Protein AF-A0A7L4RMI3-F1 (afdb_monomer_lite)

pLDDT: mean 92.4, std 9.24, range [45.91, 98.44]

Radius of gyration: 18.8 Å; chains: 1; bounding box: 53×31×50 Å

Structure (mmCIF, N/CA/C/O backbone):
data_AF-A0A7L4RMI3-F1
#
_entry.id   AF-A0A7L4RMI3-F1
#
loop_
_atom_site.group_PDB
_atom_site.id
_atom_site.type_symbol
_atom_site.label_atom_id
_atom_site.label_alt_id
_atom_site.label_comp_id
_atom_site.label_asym_id
_atom_site.label_entity_id
_atom_site.label_seq_id
_atom_site.pdbx_PDB_ins_code
_atom_site.Cartn_x
_atom_site.Cartn_y
_atom_site.Cartn_z
_atom_site.occupancy
_atom_site.B_iso_or_equiv
_atom_site.auth_seq_id
_atom_site.auth_comp_id
_atom_site.auth_asym_id
_atom_site.auth_atom_id
_atom_site.pdbx_PDB_model_num
ATOM 1 N N . LEU A 1 1 ? -1.276 -18.489 1.371 1.00 69.19 1 LEU A N 1
ATOM 2 C CA . LEU A 1 1 ? -1.783 -17.230 0.772 1.00 69.19 1 LEU A CA 1
ATOM 3 C C . LEU A 1 1 ? -2.985 -17.560 -0.108 1.00 69.19 1 LEU A C 1
ATOM 5 O O . LEU A 1 1 ? -2.956 -18.608 -0.743 1.00 69.19 1 LEU A O 1
ATOM 9 N N . LEU A 1 2 ? -4.015 -16.709 -0.154 1.00 85.06 2 LEU A N 1
ATOM 10 C CA . LEU A 1 2 ? -5.169 -16.915 -1.041 1.00 85.06 2 LEU A CA 1
ATOM 11 C C . LEU A 1 2 ? -4.766 -16.800 -2.519 1.00 85.06 2 LEU A C 1
ATOM 13 O O . LEU A 1 2 ? -3.983 -15.917 -2.881 1.00 85.06 2 LEU A O 1
ATOM 17 N N . LYS A 1 3 ? -5.333 -17.664 -3.368 1.00 92.25 3 LYS A N 1
ATOM 18 C CA . LYS A 1 3 ? -5.164 -17.588 -4.827 1.00 92.25 3 LYS A CA 1
ATOM 19 C C . LYS A 1 3 ? -5.769 -16.284 -5.384 1.00 92.25 3 LYS A C 1
ATOM 21 O O . LYS A 1 3 ? -6.690 -15.748 -4.758 1.00 92.25 3 LYS A O 1
ATOM 26 N N . PRO A 1 4 ? -5.269 -15.749 -6.515 1.00 92.06 4 PRO A N 1
ATOM 27 C CA . PRO A 1 4 ? -5.805 -14.531 -7.129 1.00 92.06 4 PRO A CA 1
ATOM 28 C C . PRO A 1 4 ? -7.325 -14.553 -7.319 1.00 92.06 4 PRO A C 1
ATOM 30 O O . PRO A 1 4 ? -7.992 -13.615 -6.897 1.00 92.06 4 PRO A O 1
ATOM 33 N N . GLU A 1 5 ? -7.881 -15.652 -7.825 1.00 94.81 5 GLU A N 1
ATOM 34 C CA . GLU A 1 5 ? -9.310 -15.787 -8.128 1.00 94.81 5 GLU A CA 1
ATOM 35 C C . GLU A 1 5 ? -10.159 -15.655 -6.858 1.00 94.81 5 GLU A C 1
ATOM 37 O O . GLU A 1 5 ? -11.161 -14.940 -6.834 1.00 94.81 5 GLU A O 1
ATOM 42 N N . LYS A 1 6 ? -9.708 -16.275 -5.758 1.00 95.62 6 LYS A N 1
ATOM 43 C CA . LYS A 1 6 ? -10.402 -16.179 -4.468 1.00 95.62 6 LYS A CA 1
ATOM 44 C C . LYS A 1 6 ? -10.294 -14.780 -3.856 1.00 95.62 6 LYS A C 1
ATOM 46 O O . LYS A 1 6 ? -11.237 -14.325 -3.216 1.00 95.62 6 LYS A O 1
ATOM 51 N N . ARG A 1 7 ? -9.166 -14.081 -4.048 1.00 96.44 7 ARG A N 1
ATOM 52 C CA . ARG A 1 7 ? -9.020 -12.676 -3.619 1.00 96.44 7 ARG A CA 1
ATOM 53 C C . ARG A 1 7 ? -9.972 -11.764 -4.388 1.00 96.44 7 ARG A C 1
ATOM 55 O O . ARG A 1 7 ? -10.591 -10.908 -3.771 1.00 96.44 7 ARG A O 1
ATOM 62 N N . GLU A 1 8 ? -10.110 -11.957 -5.698 1.00 96.81 8 GLU A N 1
ATOM 63 C CA . GLU A 1 8 ? -11.042 -11.183 -6.526 1.00 96.81 8 GLU A CA 1
ATOM 64 C C . GLU A 1 8 ? -12.505 -11.428 -6.136 1.00 96.81 8 GLU A C 1
ATOM 66 O O . GLU A 1 8 ? -13.287 -10.480 -6.098 1.00 96.81 8 GLU A O 1
ATOM 71 N N . GLU A 1 9 ? -12.868 -12.672 -5.809 1.00 97.19 9 GLU A N 1
ATOM 72 C CA . GLU A 1 9 ? -14.191 -13.021 -5.281 1.00 97.19 9 GLU A CA 1
ATOM 73 C C . GLU A 1 9 ? -14.498 -12.276 -3.980 1.00 97.19 9 GLU A C 1
ATOM 75 O O . GLU A 1 9 ? -15.459 -11.511 -3.931 1.00 97.19 9 GLU A O 1
ATOM 80 N N . LEU A 1 10 ? -13.630 -12.407 -2.974 1.00 97.44 10 LEU A N 1
ATOM 81 C CA . LEU A 1 10 ? -13.802 -11.726 -1.688 1.00 97.44 10 LEU A CA 1
ATOM 82 C C . LEU A 1 10 ? -13.791 -10.202 -1.843 1.00 97.44 10 LEU A C 1
ATOM 84 O O . LEU A 1 10 ? -14.571 -9.507 -1.203 1.00 97.44 10 LEU A O 1
ATOM 88 N N . ALA A 1 11 ? -12.951 -9.657 -2.726 1.00 97.81 11 ALA A N 1
ATOM 89 C CA . ALA A 1 11 ? -12.907 -8.221 -2.975 1.00 97.81 11 ALA A CA 1
ATOM 90 C C . ALA A 1 11 ? -14.222 -7.667 -3.546 1.00 97.81 11 ALA A C 1
ATOM 92 O O . ALA A 1 11 ? -14.509 -6.491 -3.331 1.00 97.81 11 ALA A O 1
ATOM 93 N N . ARG A 1 12 ? -15.028 -8.466 -4.264 1.00 97.69 12 ARG A N 1
ATOM 94 C CA . ARG A 1 12 ? -16.365 -8.028 -4.706 1.00 97.69 12 ARG A CA 1
ATOM 95 C C . ARG A 1 12 ? -17.301 -7.817 -3.521 1.00 97.69 12 ARG A C 1
ATOM 97 O O . ARG A 1 12 ? -17.978 -6.799 -3.479 1.00 97.69 12 ARG A O 1
ATOM 104 N N . GLU A 1 13 ? -17.292 -8.728 -2.556 1.00 97.50 13 GLU A N 1
ATOM 105 C CA . GLU A 1 13 ? -18.120 -8.622 -1.351 1.00 97.50 13 GLU A CA 1
ATOM 106 C C . GLU A 1 13 ? -17.625 -7.508 -0.421 1.00 97.50 13 GLU A C 1
ATOM 108 O O . GLU A 1 13 ? -18.408 -6.674 0.030 1.00 97.50 13 GLU A O 1
ATOM 113 N N . LEU A 1 14 ? -16.310 -7.437 -0.194 1.00 97.81 14 LEU A N 1
ATOM 114 C CA . LEU A 1 14 ? -15.686 -6.458 0.700 1.00 97.81 14 LEU A CA 1
ATOM 115 C C . LEU A 1 14 ? -15.885 -5.005 0.245 1.00 97.81 14 LEU A C 1
ATOM 117 O O . LEU A 1 14 ? -15.931 -4.105 1.079 1.00 97.81 14 LEU A O 1
ATOM 121 N N . ARG A 1 15 ? -16.046 -4.760 -1.062 1.00 97.56 15 ARG A N 1
ATOM 122 C CA . ARG A 1 15 ? -16.324 -3.417 -1.601 1.00 97.56 15 ARG A CA 1
ATOM 123 C C . ARG A 1 15 ? -17.681 -2.851 -1.175 1.00 97.56 15 ARG A C 1
ATOM 125 O O . ARG A 1 15 ? -17.864 -1.642 -1.283 1.00 97.56 15 ARG A O 1
ATOM 132 N N . ASN A 1 16 ? -18.593 -3.683 -0.671 1.00 97.19 16 ASN A N 1
ATOM 133 C CA . ASN A 1 16 ? -19.873 -3.224 -0.125 1.00 97.19 16 ASN A CA 1
ATOM 134 C C . ASN A 1 16 ? -19.731 -2.563 1.258 1.00 97.19 16 ASN A C 1
ATOM 136 O O . ASN A 1 16 ? -20.661 -1.905 1.715 1.00 97.19 16 ASN A O 1
ATOM 140 N N . TYR A 1 17 ? -18.581 -2.714 1.920 1.00 96.69 17 TYR A N 1
ATOM 141 C CA . TYR A 1 17 ? -18.290 -2.075 3.203 1.00 96.69 17 TYR A CA 1
ATOM 142 C C . TYR A 1 17 ? -17.531 -0.753 3.002 1.00 96.69 17 TYR A C 1
ATOM 144 O O . TYR A 1 17 ? -16.822 -0.599 1.999 1.00 96.69 17 TYR A O 1
ATOM 152 N N . PRO A 1 18 ? -17.620 0.206 3.944 1.00 96.75 18 PRO A N 1
ATOM 153 C CA . PRO A 1 18 ? -16.824 1.428 3.896 1.00 96.75 18 PRO A CA 1
ATOM 154 C C . PRO A 1 18 ? -15.326 1.119 3.819 1.00 96.75 18 PRO A C 1
ATOM 156 O O . PRO A 1 18 ? -14.760 0.472 4.696 1.00 96.75 18 PRO A O 1
ATOM 159 N N . HIS A 1 19 ? -14.678 1.586 2.754 1.00 97.62 19 HIS A N 1
ATOM 160 C CA . HIS A 1 19 ? -13.255 1.362 2.523 1.00 97.62 19 HIS A CA 1
ATOM 161 C C . HIS A 1 19 ? -12.609 2.550 1.799 1.00 97.62 19 HIS A C 1
ATOM 163 O O . HIS A 1 19 ? -13.284 3.413 1.218 1.00 97.62 19 HIS A O 1
ATOM 169 N N . ALA A 1 20 ? -11.280 2.584 1.836 1.00 98.06 20 ALA A N 1
ATOM 170 C CA . ALA A 1 20 ? -10.446 3.490 1.062 1.00 98.06 20 ALA A CA 1
ATOM 171 C C . ALA A 1 20 ? -9.187 2.749 0.605 1.00 98.06 20 ALA A C 1
ATOM 173 O O . ALA A 1 20 ? -8.648 1.911 1.328 1.00 98.06 20 ALA A O 1
ATOM 174 N N . LEU A 1 21 ? -8.727 3.057 -0.605 1.00 98.06 21 LEU A N 1
ATOM 175 C CA . LEU A 1 21 ? -7.498 2.520 -1.174 1.00 98.06 21 LEU A CA 1
ATOM 176 C C . LEU A 1 21 ? -6.645 3.688 -1.649 1.00 98.06 21 LEU A C 1
ATOM 178 O O . LEU A 1 21 ? -7.118 4.534 -2.403 1.00 98.06 21 LEU A O 1
ATOM 182 N N . VAL A 1 22 ? -5.389 3.712 -1.214 1.00 98.06 22 VAL A N 1
ATOM 183 C CA . VAL A 1 22 ? -4.404 4.713 -1.624 1.00 98.06 22 VAL A CA 1
ATOM 184 C C . VAL A 1 22 ? -3.282 3.979 -2.345 1.00 98.06 22 VAL A C 1
ATOM 186 O O . VAL A 1 22 ? -2.571 3.171 -1.747 1.00 98.06 22 VAL A O 1
ATOM 189 N N . ALA A 1 23 ? -3.149 4.224 -3.647 1.00 96.75 23 ALA A N 1
ATOM 190 C CA . ALA A 1 23 ? -2.051 3.702 -4.448 1.00 96.75 23 ALA A CA 1
ATOM 191 C C . ALA A 1 23 ? -0.898 4.710 -4.445 1.00 96.75 23 ALA A C 1
ATOM 193 O O . ALA A 1 23 ? -1.105 5.872 -4.775 1.00 96.75 23 ALA A O 1
ATOM 194 N N . VAL A 1 24 ? 0.308 4.254 -4.102 1.00 97.12 24 VAL A N 1
ATOM 195 C CA . VAL A 1 24 ? 1.531 5.058 -4.222 1.00 97.12 24 VAL A CA 1
ATOM 196 C C . VAL A 1 24 ? 2.312 4.569 -5.436 1.00 97.12 24 VAL A C 1
ATOM 198 O O . VAL A 1 24 ? 2.714 3.401 -5.504 1.00 97.12 24 VAL A O 1
ATOM 201 N N . THR A 1 25 ? 2.511 5.450 -6.410 1.00 96.12 25 THR A N 1
ATOM 202 C CA . THR A 1 25 ? 3.156 5.109 -7.681 1.00 96.12 25 THR A CA 1
ATOM 203 C C . THR A 1 25 ? 4.661 4.875 -7.521 1.00 96.12 25 THR A C 1
ATOM 205 O O . THR A 1 25 ? 5.306 5.312 -6.563 1.00 96.12 25 THR A O 1
ATOM 208 N N . ALA A 1 26 ? 5.270 4.178 -8.487 1.00 95.62 26 ALA A N 1
ATOM 209 C CA . ALA A 1 26 ? 6.718 3.968 -8.494 1.00 95.62 26 ALA A CA 1
ATOM 210 C C . ALA A 1 26 ? 7.502 5.286 -8.627 1.00 95.62 26 ALA A C 1
ATOM 212 O O . ALA A 1 26 ? 8.593 5.417 -8.056 1.00 95.62 26 ALA A O 1
ATOM 213 N N . LYS A 1 27 ? 6.922 6.255 -9.342 1.00 94.50 27 LYS A N 1
ATOM 214 C CA . LYS A 1 27 ? 7.417 7.622 -9.471 1.00 94.50 27 LYS A CA 1
ATOM 215 C C . LYS A 1 27 ? 7.411 8.357 -8.135 1.00 94.50 27 LYS A C 1
ATOM 217 O O 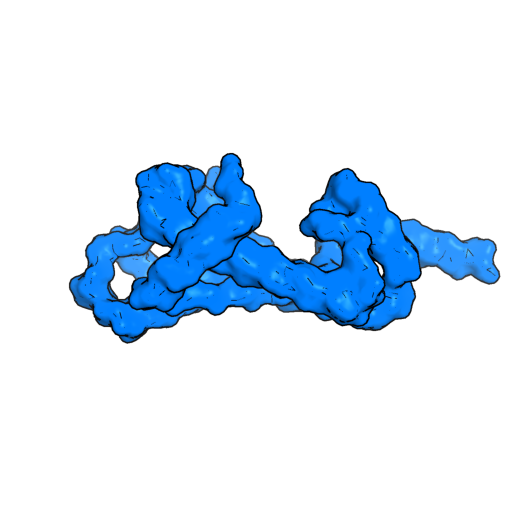. LYS A 1 27 ? 8.483 8.761 -7.692 1.00 94.50 27 LYS A O 1
ATOM 222 N N . GLU A 1 28 ? 6.274 8.412 -7.441 1.00 95.88 28 GLU A N 1
ATOM 223 C CA . GLU A 1 28 ? 6.177 9.043 -6.115 1.00 95.88 28 GLU A CA 1
ATOM 224 C C . GLU A 1 28 ? 7.165 8.427 -5.120 1.00 95.88 28 GLU A C 1
ATOM 226 O O . GLU A 1 28 ? 7.897 9.143 -4.442 1.00 95.88 28 GLU A O 1
ATOM 231 N N . ILE A 1 29 ? 7.272 7.092 -5.085 1.00 96.31 29 ILE A N 1
ATOM 232 C CA . ILE A 1 29 ? 8.255 6.395 -4.240 1.00 96.31 29 ILE A CA 1
ATOM 233 C C . ILE A 1 29 ? 9.689 6.834 -4.586 1.00 96.31 29 ILE A C 1
ATOM 235 O O . ILE A 1 29 ? 10.524 7.049 -3.704 1.00 96.31 29 ILE A O 1
ATOM 239 N N . THR A 1 30 ? 10.004 6.951 -5.876 1.00 94.62 30 THR A N 1
ATOM 240 C CA . THR A 1 30 ? 11.329 7.374 -6.348 1.00 94.62 30 THR A CA 1
ATOM 241 C C . THR A 1 30 ? 11.628 8.825 -5.961 1.00 94.62 30 THR A C 1
ATOM 243 O O . THR A 1 30 ? 12.760 9.131 -5.566 1.00 94.62 30 THR A O 1
ATOM 246 N N . GLU A 1 31 ? 10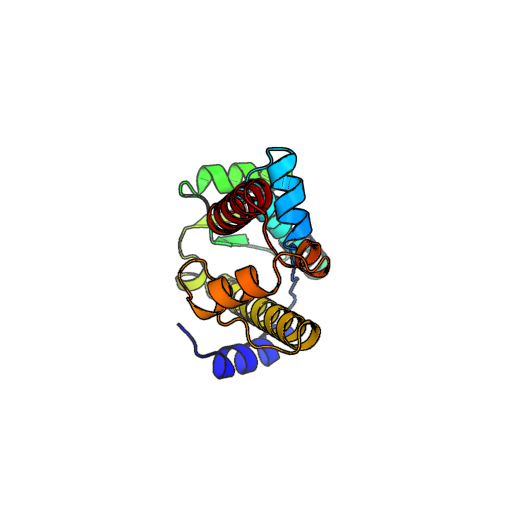.640 9.710 -6.054 1.00 95.44 31 GLU A N 1
ATOM 247 C CA . GLU A 1 31 ? 10.727 11.121 -5.673 1.00 95.44 31 GLU A CA 1
ATOM 248 C C . GLU A 1 31 ? 10.899 11.284 -4.157 1.00 95.44 31 GLU A C 1
ATOM 250 O O . GLU A 1 31 ? 11.822 11.973 -3.715 1.00 95.44 31 GLU A O 1
ATOM 255 N N . ASP A 1 32 ? 10.100 10.584 -3.351 1.00 96.75 32 ASP A N 1
ATOM 256 C CA . ASP A 1 32 ? 10.199 10.567 -1.886 1.00 96.75 32 ASP A CA 1
ATOM 257 C C . ASP A 1 32 ? 11.587 10.107 -1.434 1.00 96.75 32 ASP A C 1
ATOM 259 O O . ASP A 1 32 ? 12.288 10.812 -0.701 1.00 96.75 32 ASP A O 1
ATOM 263 N N . MET A 1 33 ? 12.069 8.987 -1.968 1.00 95.75 33 MET A N 1
ATOM 264 C CA . MET A 1 33 ? 13.409 8.497 -1.652 1.00 95.75 33 MET A CA 1
ATOM 265 C C . MET A 1 33 ? 14.528 9.418 -2.166 1.00 95.75 33 MET A C 1
ATOM 267 O O . MET A 1 33 ? 15.614 9.443 -1.586 1.00 95.75 33 MET A O 1
ATOM 271 N N . THR A 1 34 ? 14.303 10.189 -3.237 1.00 95.12 34 THR A N 1
ATOM 272 C CA . THR A 1 34 ? 15.245 11.241 -3.673 1.00 95.12 34 THR A CA 1
ATOM 273 C C . THR A 1 34 ? 15.319 12.366 -2.647 1.00 95.12 34 THR A C 1
ATOM 275 O O . THR A 1 34 ? 16.412 12.835 -2.337 1.00 95.12 34 THR A O 1
ATOM 278 N N . ARG A 1 35 ? 14.180 12.723 -2.050 1.00 96.62 35 ARG A N 1
ATOM 279 C CA . ARG A 1 35 ? 14.060 13.702 -0.961 1.00 96.62 35 ARG A CA 1
ATOM 280 C C . ARG A 1 35 ? 14.453 13.148 0.414 1.00 96.62 35 ARG A C 1
ATOM 282 O O . ARG A 1 35 ? 14.224 13.804 1.423 1.00 96.62 35 ARG A O 1
ATOM 289 N N . LYS A 1 36 ? 15.071 11.960 0.465 1.00 96.25 36 LYS A N 1
ATOM 290 C CA . LYS A 1 36 ? 15.474 11.255 1.696 1.00 96.25 36 LYS A CA 1
ATOM 291 C C . LYS A 1 36 ? 14.298 10.900 2.621 1.00 96.25 36 LYS A C 1
ATOM 293 O O . LYS A 1 36 ? 14.503 10.642 3.805 1.00 96.25 36 LYS A O 1
ATOM 298 N N . VAL A 1 37 ? 13.082 10.827 2.081 1.00 96.75 37 VAL A N 1
ATOM 299 C CA . VAL A 1 37 ? 11.920 10.273 2.779 1.00 96.75 37 VAL A CA 1
ATOM 300 C C . VAL A 1 37 ? 12.016 8.748 2.724 1.00 96.75 37 VAL A C 1
ATOM 302 O O . VAL A 1 37 ? 12.230 8.154 1.666 1.00 96.75 37 VAL A O 1
ATOM 305 N N . SER A 1 38 ? 11.922 8.098 3.884 1.00 96.00 38 SER A N 1
ATOM 306 C CA . SER A 1 38 ? 11.992 6.634 3.968 1.00 96.00 38 SER A CA 1
ATOM 307 C C . SER A 1 38 ? 10.712 5.972 3.450 1.00 96.00 38 SER A C 1
ATOM 309 O O . SER A 1 38 ? 9.636 6.569 3.517 1.00 96.00 38 SER A O 1
ATOM 311 N N . LEU A 1 39 ? 10.807 4.713 3.011 1.00 96.12 39 LEU A N 1
ATOM 312 C CA . LEU A 1 39 ? 9.636 3.953 2.563 1.00 96.12 39 LEU A CA 1
ATOM 313 C C . LEU A 1 39 ? 8.579 3.840 3.672 1.00 96.12 39 LEU A C 1
ATOM 315 O O . LEU A 1 39 ? 7.427 4.172 3.427 1.00 96.12 39 LEU A O 1
ATOM 319 N N . ASN A 1 40 ? 8.992 3.540 4.908 1.00 97.12 40 ASN A N 1
ATOM 320 C CA . ASN A 1 40 ? 8.084 3.465 6.059 1.00 97.12 40 ASN A CA 1
ATOM 321 C C . ASN A 1 40 ? 7.362 4.798 6.331 1.00 97.12 40 ASN A C 1
ATOM 323 O O . ASN A 1 40 ? 6.242 4.807 6.827 1.00 97.12 40 ASN A O 1
ATOM 327 N N . GLU A 1 41 ? 7.994 5.938 6.030 1.00 97.62 41 GLU A N 1
ATOM 328 C CA . GLU A 1 41 ? 7.350 7.254 6.155 1.00 97.62 41 GLU A CA 1
ATOM 329 C C . GLU A 1 41 ? 6.306 7.466 5.049 1.00 97.62 41 GLU A C 1
ATOM 331 O O . GLU A 1 41 ? 5.214 7.965 5.307 1.00 97.62 41 GLU A O 1
ATOM 336 N N . THR A 1 42 ? 6.628 7.032 3.828 1.00 97.81 42 THR A N 1
ATOM 337 C CA . THR A 1 42 ? 5.712 7.062 2.679 1.00 97.81 42 THR A CA 1
ATOM 338 C C . THR A 1 42 ? 4.483 6.188 2.944 1.00 97.81 42 THR A C 1
ATOM 340 O O . THR A 1 42 ? 3.353 6.619 2.726 1.00 97.81 42 THR A O 1
ATOM 343 N N . GLU A 1 43 ? 4.696 4.982 3.476 1.00 97.31 43 GLU A N 1
ATOM 344 C CA . GLU A 1 43 ? 3.633 4.053 3.864 1.00 97.31 43 GLU A CA 1
ATOM 345 C C . GLU A 1 43 ? 2.774 4.623 4.994 1.00 97.31 43 GLU A C 1
ATOM 347 O O . GLU A 1 43 ? 1.551 4.601 4.887 1.00 97.31 43 GLU A O 1
ATOM 352 N N . ALA A 1 44 ? 3.385 5.202 6.033 1.00 97.44 44 ALA A N 1
ATOM 353 C CA . ALA A 1 44 ? 2.650 5.848 7.117 1.00 97.44 44 ALA A CA 1
ATOM 354 C C . ALA A 1 44 ? 1.757 6.990 6.604 1.00 97.44 44 ALA A C 1
ATOM 356 O O . ALA A 1 44 ? 0.590 7.068 6.979 1.00 97.44 44 ALA A O 1
ATOM 357 N N . ARG A 1 45 ? 2.265 7.835 5.697 1.00 97.69 45 ARG A N 1
ATOM 358 C CA . ARG A 1 45 ? 1.489 8.913 5.064 1.00 97.69 45 ARG A CA 1
ATOM 359 C C . ARG A 1 45 ? 0.296 8.378 4.266 1.00 97.69 45 ARG A C 1
ATOM 361 O O . ARG A 1 45 ? -0.810 8.898 4.396 1.00 97.69 45 ARG A O 1
ATOM 368 N N . ALA A 1 46 ? 0.500 7.336 3.460 1.00 98.12 46 ALA A N 1
ATOM 369 C CA . ALA A 1 46 ? -0.567 6.733 2.660 1.00 98.12 46 ALA A CA 1
ATOM 370 C C . ALA A 1 46 ? -1.626 6.030 3.528 1.00 98.12 46 ALA A C 1
ATOM 372 O O . ALA A 1 46 ? -2.823 6.205 3.306 1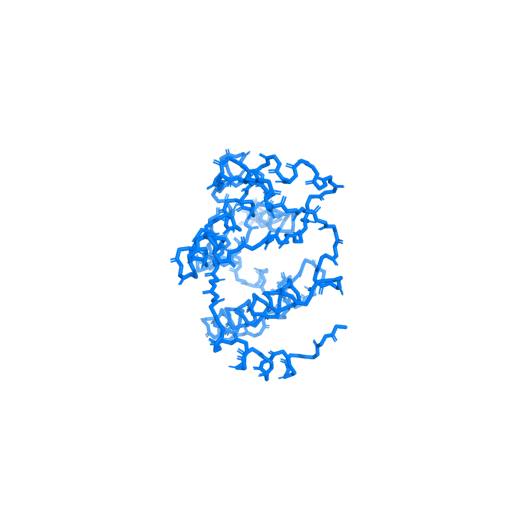.00 98.12 46 ALA A O 1
ATOM 373 N N . MET A 1 47 ? -1.196 5.279 4.547 1.00 97.69 47 MET A N 1
ATOM 374 C CA . MET A 1 47 ? -2.100 4.617 5.491 1.00 97.69 47 MET A CA 1
ATOM 375 C C . MET A 1 47 ? -2.907 5.630 6.306 1.00 97.69 47 MET A C 1
ATOM 377 O O . MET A 1 47 ? -4.108 5.445 6.458 1.00 97.69 47 MET A O 1
ATOM 381 N N . ALA A 1 48 ? -2.290 6.723 6.766 1.00 97.31 48 ALA A N 1
ATOM 382 C CA . ALA A 1 48 ? -2.988 7.820 7.437 1.00 97.31 48 ALA A CA 1
ATOM 383 C C . ALA A 1 48 ? -4.102 8.415 6.565 1.00 97.31 48 ALA A C 1
ATOM 385 O O . ALA A 1 48 ? -5.220 8.589 7.040 1.00 97.31 48 ALA A O 1
ATOM 386 N N . SER A 1 49 ? -3.823 8.661 5.281 1.00 97.81 49 SER A N 1
ATOM 387 C CA . SER A 1 49 ? -4.834 9.150 4.338 1.00 97.81 49 SER A CA 1
ATOM 388 C C . SER A 1 49 ? -5.987 8.157 4.168 1.00 97.81 49 SER A C 1
ATOM 390 O O . SER A 1 49 ? -7.144 8.566 4.223 1.00 97.81 49 SER A O 1
ATOM 392 N N . ALA A 1 50 ? -5.697 6.859 4.025 1.00 98.00 50 ALA A N 1
ATOM 393 C CA . ALA A 1 50 ? -6.735 5.834 3.932 1.00 98.00 50 ALA A CA 1
ATOM 394 C C . ALA A 1 50 ? -7.589 5.757 5.211 1.00 98.00 50 ALA A C 1
ATOM 396 O O . ALA A 1 50 ? -8.814 5.683 5.120 1.00 98.00 50 ALA A O 1
ATOM 397 N N . ILE A 1 51 ? -6.955 5.811 6.389 1.00 97.06 51 ILE A N 1
ATOM 398 C CA . ILE A 1 51 ? -7.636 5.822 7.690 1.00 97.06 51 ILE A CA 1
ATOM 399 C C . ILE A 1 51 ? -8.557 7.039 7.787 1.00 97.06 51 ILE A C 1
ATOM 401 O O . ILE A 1 51 ? -9.746 6.860 8.033 1.00 97.06 51 ILE A O 1
ATOM 405 N N . GLN A 1 52 ? -8.041 8.245 7.527 1.00 96.44 52 GLN A N 1
ATOM 406 C CA . GLN A 1 52 ? -8.819 9.485 7.560 1.00 96.44 52 GLN A CA 1
ATOM 407 C C . GLN A 1 52 ? -10.067 9.378 6.675 1.00 96.44 52 GLN A C 1
ATOM 409 O O . GLN A 1 52 ? -11.176 9.603 7.149 1.00 96.44 52 GLN A O 1
ATOM 414 N N . THR A 1 53 ? -9.909 8.938 5.422 1.00 97.50 53 THR A N 1
ATOM 415 C CA . THR A 1 53 ? -11.029 8.791 4.482 1.00 97.50 53 THR A CA 1
ATOM 416 C C . THR A 1 53 ? -12.080 7.786 4.957 1.00 97.50 53 THR A C 1
ATOM 418 O O . THR A 1 53 ? -13.270 8.000 4.740 1.00 97.50 53 THR A O 1
ATOM 421 N N . VAL A 1 54 ? -11.685 6.664 5.566 1.00 96.81 54 VAL A N 1
ATOM 422 C CA . VAL A 1 54 ? -12.661 5.694 6.096 1.00 96.81 54 VAL A CA 1
ATOM 423 C C . VAL A 1 54 ? -13.363 6.255 7.327 1.00 96.81 54 VAL A C 1
ATOM 425 O O . VAL A 1 54 ? -14.584 6.160 7.411 1.00 96.81 54 VAL A O 1
ATOM 428 N N . VAL A 1 55 ? -12.618 6.867 8.247 1.00 95.31 55 VAL A N 1
ATOM 429 C CA . VAL A 1 55 ? -13.149 7.459 9.483 1.00 95.31 55 VAL A CA 1
ATOM 430 C C . VAL A 1 55 ? -14.164 8.561 9.175 1.00 95.31 55 VAL A C 1
ATOM 432 O O . VAL A 1 55 ? -15.239 8.571 9.767 1.00 95.31 55 VAL A O 1
ATOM 435 N N . GLU A 1 56 ? -13.882 9.428 8.202 1.00 94.94 56 GLU A N 1
ATOM 436 C CA . GLU A 1 56 ? -14.819 10.459 7.729 1.00 94.94 56 GLU A CA 1
ATOM 437 C C . GLU A 1 56 ? -16.119 9.868 7.168 1.00 94.94 56 GLU A C 1
ATOM 439 O O . GLU A 1 56 ? -17.188 10.440 7.366 1.00 94.94 56 GLU A O 1
ATOM 444 N N . LYS A 1 57 ? -16.053 8.712 6.493 1.00 95.81 57 LYS A N 1
ATOM 445 C CA . LYS A 1 57 ? -17.240 8.036 5.942 1.00 95.81 57 LYS A CA 1
ATOM 446 C C . LYS A 1 57 ? -18.119 7.400 7.015 1.00 95.81 57 LYS A C 1
ATOM 448 O O . LYS A 1 57 ? -19.327 7.316 6.815 1.00 95.81 57 LYS A O 1
ATOM 453 N N . VAL A 1 58 ? -17.523 6.883 8.090 1.00 95.44 58 VAL A N 1
ATOM 454 C CA . VAL A 1 58 ? -18.249 6.108 9.115 1.00 95.44 58 VAL A CA 1
ATOM 455 C C . VAL A 1 58 ? -18.582 6.908 10.373 1.00 95.44 58 VAL A C 1
ATOM 457 O O . VAL A 1 58 ? -19.406 6.454 11.161 1.00 95.44 58 VAL A O 1
ATOM 460 N N . GLY A 1 59 ? -17.969 8.076 10.568 1.00 95.25 59 GLY A N 1
ATOM 461 C CA . GLY A 1 59 ? -18.063 8.854 11.804 1.00 95.25 59 GLY A CA 1
ATOM 462 C C . GLY A 1 59 ? -17.103 8.321 12.868 1.00 95.25 59 GLY A C 1
ATOM 463 O O . GLY A 1 59 ? -17.110 7.138 13.214 1.00 95.25 59 GLY A O 1
ATOM 464 N N . PHE A 1 60 ? -16.245 9.191 13.397 1.00 91.88 60 PHE A N 1
ATOM 465 C CA . PHE A 1 60 ? -15.209 8.819 14.366 1.00 91.88 60 PHE A CA 1
ATOM 466 C C . PHE A 1 60 ? -15.779 8.260 15.682 1.00 91.88 60 PHE A C 1
ATOM 468 O O . PHE A 1 60 ? -15.162 7.410 16.331 1.00 91.88 60 PHE A O 1
ATOM 475 N N . GLU A 1 61 ? -16.971 8.701 16.069 1.00 93.38 61 GLU A N 1
ATOM 476 C CA . GLU A 1 61 ? -17.736 8.204 17.211 1.00 93.38 61 GLU A CA 1
ATOM 477 C C . GLU A 1 61 ? -18.121 6.724 17.077 1.00 93.38 61 GLU A C 1
ATOM 479 O O . GLU A 1 61 ? -18.214 6.027 18.086 1.00 93.38 61 GLU A O 1
ATOM 484 N N . ASN A 1 62 ? -18.250 6.224 15.844 1.00 94.25 62 ASN A N 1
ATOM 485 C CA . ASN A 1 62 ? -18.575 4.826 15.549 1.00 94.25 62 ASN A CA 1
ATOM 486 C C . ASN A 1 62 ? -17.328 3.936 15.443 1.00 94.25 62 ASN A C 1
ATOM 488 O O . ASN A 1 62 ? -17.433 2.720 15.278 1.00 94.25 62 ASN A O 1
ATOM 492 N N . VAL A 1 63 ? -16.132 4.521 15.544 1.00 94.12 63 VAL A N 1
ATOM 493 C CA . VAL A 1 63 ? -14.866 3.789 15.505 1.00 94.12 63 VAL A CA 1
ATOM 494 C C . VAL A 1 63 ? -14.448 3.455 16.928 1.00 94.12 63 VAL A C 1
ATOM 496 O O . VAL A 1 63 ? -14.153 4.348 17.718 1.00 94.12 63 VAL A O 1
ATOM 499 N N . SER A 1 64 ? -14.382 2.170 17.266 1.00 94.06 64 SER A N 1
ATOM 500 C CA . SER A 1 64 ? -13.881 1.709 18.568 1.00 94.06 64 SER A CA 1
ATOM 501 C C . SER A 1 64 ? -12.374 1.441 18.564 1.00 94.06 64 SER A C 1
ATOM 503 O O . SER A 1 64 ? -11.713 1.635 19.581 1.00 94.06 64 SER A O 1
ATOM 505 N N . ARG A 1 65 ? -11.826 1.002 17.424 1.00 95.25 65 ARG A N 1
ATOM 506 C CA . ARG A 1 65 ? -10.431 0.572 17.270 1.00 95.25 65 ARG A CA 1
ATOM 507 C C . ARG A 1 65 ? -9.974 0.698 15.818 1.00 95.25 65 ARG A C 1
ATOM 509 O O . ARG A 1 65 ? -10.743 0.421 14.904 1.00 95.25 65 ARG A O 1
ATOM 516 N N . ILE A 1 66 ? -8.703 1.036 15.617 1.00 96.94 66 ILE A N 1
ATOM 517 C CA . ILE A 1 66 ? -8.017 1.046 14.321 1.00 96.94 66 ILE A CA 1
ATOM 518 C C . ILE A 1 66 ? -6.788 0.138 14.428 1.00 96.94 66 ILE A C 1
ATOM 520 O O . ILE A 1 66 ? -5.848 0.441 15.162 1.00 96.94 66 ILE A O 1
ATOM 524 N N . MET A 1 67 ? -6.785 -0.971 13.689 1.00 97.75 67 MET A N 1
ATOM 525 C CA . MET A 1 67 ? -5.654 -1.902 13.622 1.00 97.75 67 MET A CA 1
ATOM 526 C C . MET A 1 67 ? -4.833 -1.671 12.353 1.00 97.75 67 MET A C 1
ATOM 528 O O . MET A 1 67 ? -5.382 -1.584 11.257 1.00 97.75 67 MET A O 1
ATOM 532 N N . VAL A 1 68 ? -3.510 -1.604 12.497 1.00 97.44 68 VAL A N 1
ATOM 533 C CA . VAL A 1 68 ? -2.568 -1.365 11.397 1.00 97.44 68 VAL A CA 1
ATOM 534 C C . VAL A 1 68 ? -1.526 -2.478 11.351 1.00 97.44 68 VAL A C 1
ATOM 536 O O . VAL A 1 68 ? -0.837 -2.723 12.344 1.00 97.44 68 VAL A O 1
ATOM 539 N N . ASP A 1 69 ? -1.377 -3.115 10.186 1.00 98.00 69 ASP A N 1
ATOM 540 C CA . ASP A 1 69 ? -0.261 -4.029 9.925 1.00 98.00 69 ASP A CA 1
ATOM 541 C C . ASP A 1 69 ? 1.019 -3.227 9.690 1.00 98.00 69 ASP A C 1
ATOM 543 O O . ASP A 1 69 ? 1.115 -2.433 8.753 1.00 98.00 69 ASP A O 1
ATOM 547 N N . SER A 1 70 ? 1.984 -3.379 10.591 1.00 96.69 70 SER A N 1
ATOM 548 C CA . SER A 1 70 ? 3.182 -2.553 10.621 1.00 96.69 70 SER A CA 1
ATOM 549 C C . SER A 1 70 ? 4.293 -3.136 9.737 1.00 96.69 70 SER A C 1
ATOM 551 O O . SER A 1 70 ? 4.790 -4.225 10.047 1.00 96.69 70 SER A O 1
ATOM 553 N N . PRO A 1 71 ? 4.750 -2.401 8.700 1.00 94.25 71 PRO A N 1
ATOM 554 C CA . PRO A 1 71 ? 5.881 -2.804 7.861 1.00 94.25 71 PRO A CA 1
ATOM 555 C C . PRO A 1 71 ? 7.244 -2.477 8.497 1.00 94.25 71 PRO A C 1
ATOM 557 O O . PRO A 1 71 ? 8.279 -2.980 8.060 1.00 94.25 71 PRO A O 1
ATOM 560 N N . ASP A 1 72 ? 7.271 -1.617 9.520 1.00 95.06 72 ASP A N 1
ATOM 561 C CA . ASP A 1 72 ? 8.492 -1.278 10.252 1.00 95.06 72 ASP A CA 1
ATOM 562 C C . ASP A 1 72 ? 8.887 -2.447 11.166 1.00 95.06 72 ASP A C 1
ATOM 564 O O . ASP A 1 72 ? 8.002 -3.007 11.799 1.00 95.06 72 ASP A O 1
ATOM 568 N N . PRO A 1 73 ? 10.177 -2.791 11.332 1.00 93.25 73 PRO A N 1
ATOM 569 C CA . PRO A 1 73 ? 10.608 -3.795 12.311 1.00 93.25 73 PRO A CA 1
ATOM 570 C C . PRO A 1 73 ? 10.259 -3.450 13.765 1.00 93.25 73 PRO A C 1
ATOM 572 O O . PRO A 1 73 ? 10.354 -4.301 14.644 1.00 93.25 73 PRO A O 1
ATOM 575 N N . THR A 1 74 ? 9.928 -2.188 14.055 1.00 96.12 74 THR A N 1
ATOM 576 C CA . THR A 1 74 ? 9.499 -1.739 15.379 1.00 96.12 74 THR A CA 1
ATOM 577 C C . THR A 1 74 ? 8.130 -1.065 15.282 1.00 96.12 74 THR A C 1
ATOM 579 O O . THR A 1 74 ? 8.027 0.096 14.880 1.00 96.12 74 THR A O 1
ATOM 582 N N . THR A 1 75 ? 7.071 -1.753 15.720 1.00 95.44 75 THR A N 1
ATOM 583 C CA . THR A 1 75 ? 5.682 -1.254 15.633 1.00 95.44 75 THR A CA 1
ATOM 584 C C . THR A 1 75 ? 5.484 0.125 16.264 1.00 95.44 75 THR A C 1
ATOM 586 O O . THR A 1 75 ? 4.776 0.967 15.710 1.00 95.44 75 THR A O 1
ATOM 589 N N . SER A 1 76 ? 6.150 0.408 17.389 1.00 94.62 76 SER A N 1
ATOM 590 C CA . SER A 1 76 ? 6.071 1.708 18.065 1.00 94.62 76 SER A CA 1
ATOM 591 C C . SER A 1 76 ? 6.670 2.845 17.233 1.00 94.62 76 SER A C 1
ATOM 593 O O . SER A 1 76 ? 6.126 3.952 17.235 1.00 94.62 76 SER A O 1
ATOM 595 N N . LYS A 1 77 ? 7.731 2.579 16.456 1.00 95.62 77 LYS A N 1
ATOM 596 C CA . LYS A 1 77 ? 8.277 3.551 15.499 1.00 95.62 77 LYS A CA 1
ATOM 597 C C . LYS A 1 77 ? 7.283 3.810 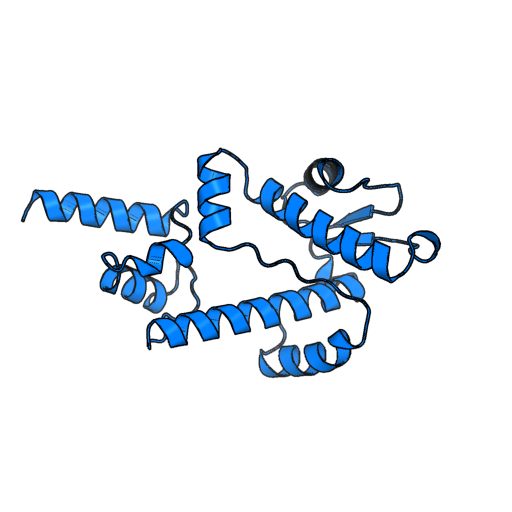14.381 1.00 95.62 77 LYS A C 1
ATOM 599 O O . LYS A 1 77 ? 7.074 4.969 14.036 1.00 95.62 77 LYS A O 1
ATOM 604 N N . PHE A 1 78 ? 6.631 2.773 13.854 1.00 96.25 78 PHE A N 1
ATOM 605 C CA . PHE A 1 78 ? 5.613 2.965 12.823 1.00 96.25 78 PHE A CA 1
ATOM 606 C C . PHE A 1 78 ? 4.422 3.777 13.333 1.00 96.25 78 PHE A C 1
ATOM 608 O O . PHE A 1 78 ? 4.021 4.736 12.679 1.00 96.25 78 PHE A O 1
ATOM 615 N N . LYS A 1 79 ? 3.930 3.482 14.544 1.00 95.38 79 LYS A N 1
ATOM 616 C CA . LYS A 1 79 ? 2.886 4.284 15.197 1.00 95.38 79 LYS A CA 1
ATOM 617 C C . LYS A 1 79 ? 3.308 5.750 15.336 1.00 95.38 79 LYS A C 1
ATOM 619 O O . LYS A 1 79 ? 2.516 6.644 15.056 1.00 95.38 79 LYS A O 1
ATOM 624 N N . ALA A 1 80 ? 4.562 6.014 15.711 1.00 94.88 80 ALA A N 1
ATOM 625 C CA . ALA A 1 80 ? 5.095 7.375 15.793 1.00 94.88 80 ALA A CA 1
ATOM 626 C C . ALA A 1 80 ? 5.188 8.078 14.425 1.00 94.88 80 ALA A C 1
ATOM 628 O O . ALA A 1 80 ? 4.981 9.286 14.354 1.00 94.88 80 ALA A O 1
ATOM 629 N N . ARG A 1 81 ? 5.471 7.351 13.335 1.00 96.12 81 ARG A N 1
ATOM 630 C CA . ARG A 1 81 ? 5.418 7.903 11.967 1.00 96.12 81 ARG A CA 1
ATOM 631 C C . ARG A 1 81 ? 3.990 8.233 11.555 1.00 96.12 81 ARG A C 1
ATOM 633 O O . ARG A 1 81 ? 3.741 9.333 11.080 1.00 96.12 81 ARG A O 1
ATOM 640 N N . LEU A 1 82 ? 3.063 7.304 11.783 1.00 96.19 82 LEU A N 1
ATOM 641 C CA . LEU A 1 82 ? 1.647 7.455 11.446 1.00 96.19 82 LEU A CA 1
ATOM 642 C C . LEU A 1 82 ? 1.030 8.684 12.131 1.00 96.19 82 LEU A C 1
ATOM 644 O O . LEU A 1 82 ? 0.332 9.459 11.482 1.00 96.19 82 LEU A O 1
ATOM 648 N N . ARG A 1 83 ? 1.397 8.923 13.399 1.00 94.81 83 ARG A N 1
ATOM 649 C CA . ARG A 1 83 ? 0.989 10.093 14.200 1.00 94.81 83 ARG A CA 1
ATOM 650 C C . ARG A 1 83 ? 1.308 11.455 13.591 1.00 94.81 83 ARG A C 1
ATOM 652 O O . ARG A 1 83 ? 0.720 12.446 13.999 1.00 94.81 83 ARG A O 1
ATOM 659 N N . LYS A 1 84 ? 2.249 11.535 12.649 1.00 95.31 84 LYS A N 1
ATOM 660 C CA . LYS A 1 84 ? 2.574 12.797 11.969 1.00 95.31 84 LYS A CA 1
ATOM 661 C C . LYS A 1 84 ? 1.532 13.191 10.922 1.00 95.31 84 LYS A C 1
ATOM 663 O O . LYS A 1 84 ? 1.524 14.338 10.492 1.00 95.31 84 LYS A O 1
ATOM 668 N N . TYR A 1 85 ? 0.726 12.232 10.469 1.00 95.88 85 TYR A N 1
ATOM 669 C CA . TYR A 1 85 ? -0.163 12.375 9.314 1.00 95.88 85 TYR A CA 1
ATOM 670 C C . TYR A 1 85 ? -1.631 12.124 9.645 1.00 95.88 85 TYR A C 1
ATOM 672 O O . TYR A 1 85 ? -2.508 12.583 8.924 1.00 95.88 85 TYR A O 1
ATOM 680 N N . TYR A 1 86 ? -1.891 11.387 10.716 1.00 93.50 86 TYR A N 1
ATOM 681 C CA . TYR A 1 86 ? -3.213 11.168 11.272 1.00 93.50 86 TYR A CA 1
ATOM 682 C C . TYR A 1 86 ? -3.086 11.334 12.776 1.00 93.50 86 TYR A C 1
ATOM 684 O O . TYR A 1 86 ? -2.116 10.824 13.349 1.00 93.50 86 TYR A O 1
ATOM 692 N N . ASP A 1 87 ? -4.028 12.040 13.404 1.00 84.25 87 ASP A N 1
ATOM 693 C CA . ASP A 1 87 ? -4.079 12.113 14.861 1.00 84.25 87 ASP A CA 1
ATOM 694 C C . ASP A 1 87 ? -4.366 10.709 15.392 1.00 84.25 87 ASP A C 1
ATOM 696 O O . ASP A 1 87 ? -5.507 10.256 15.465 1.00 84.25 87 ASP A O 1
ATOM 700 N N . ALA A 1 88 ? -3.289 9.962 15.646 1.00 67.88 88 ALA A N 1
ATOM 701 C CA . ALA A 1 88 ? -3.363 8.587 16.096 1.00 67.88 88 ALA A CA 1
ATOM 702 C C . ALA A 1 88 ? -3.672 8.617 17.589 1.00 67.88 88 ALA A C 1
ATOM 704 O O . ALA A 1 88 ? -2.780 8.447 18.444 1.00 67.88 88 ALA A O 1
ATOM 705 N N . ASP A 1 89 ? -4.949 8.888 17.835 1.00 76.44 89 ASP A N 1
ATOM 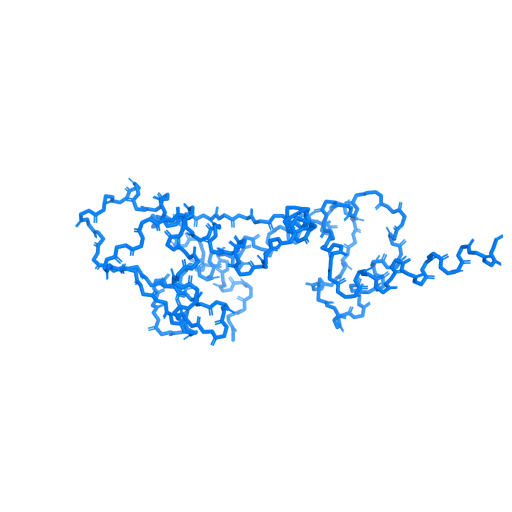706 C CA . ASP A 1 89 ? -5.635 8.842 19.105 1.00 76.44 89 ASP A CA 1
ATOM 707 C C . ASP A 1 89 ? -5.387 7.503 19.828 1.00 76.44 89 ASP A C 1
ATOM 709 O O . ASP A 1 89 ? -4.633 6.613 19.400 1.00 76.44 89 ASP A O 1
ATOM 713 N N . SER A 1 90 ? -6.010 7.339 20.989 1.00 76.38 90 SER A N 1
ATOM 714 C CA . SER A 1 90 ? -5.879 6.105 21.761 1.00 76.38 90 SER A CA 1
ATOM 715 C C . SER A 1 90 ? -6.397 4.856 21.031 1.00 76.38 90 SER A C 1
ATOM 717 O O . SER A 1 90 ? -6.036 3.759 21.455 1.00 76.38 90 SER A O 1
ATOM 719 N N . LYS A 1 91 ? -7.168 4.986 19.939 1.00 90.75 91 LYS A N 1
ATOM 720 C CA . LYS A 1 91 ? -7.792 3.867 19.220 1.00 90.75 91 LYS A CA 1
ATOM 721 C C . LYS A 1 91 ? -6.874 3.217 18.185 1.00 90.75 91 LYS A C 1
ATOM 723 O O . LYS A 1 91 ? -7.200 2.132 17.707 1.00 90.75 91 LYS A O 1
ATOM 728 N N . VAL A 1 92 ? -5.744 3.833 17.818 1.00 95.00 92 VAL A N 1
ATOM 729 C CA . VAL A 1 92 ? -4.815 3.271 16.818 1.00 95.00 92 VAL A CA 1
ATOM 730 C C . VAL A 1 92 ? -3.811 2.302 17.444 1.00 95.00 92 VAL A C 1
ATOM 732 O O . VAL A 1 92 ? -3.015 2.671 18.313 1.00 95.00 92 VAL A O 1
ATOM 735 N N . HIS A 1 93 ? -3.749 1.078 16.927 1.00 95.69 93 HIS A N 1
ATOM 736 C CA . HIS A 1 93 ? -2.805 0.038 17.33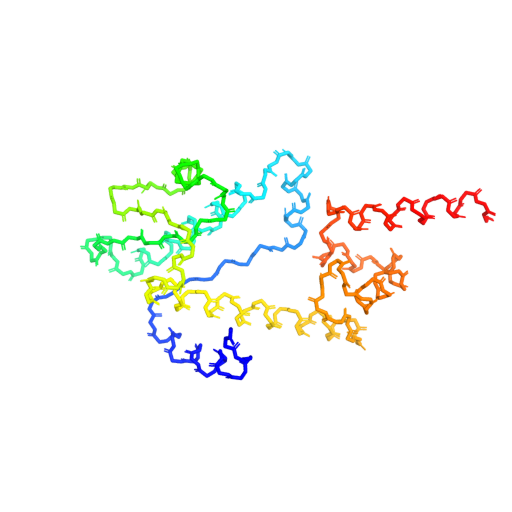1 1.00 95.69 93 HIS A CA 1
ATOM 737 C C . HIS A 1 93 ? -2.033 -0.489 16.120 1.00 95.69 93 HIS A C 1
ATOM 739 O O . HIS A 1 93 ? -2.592 -0.686 15.043 1.00 95.69 93 HIS A O 1
ATOM 745 N N . CYS A 1 94 ? -0.734 -0.724 16.301 1.00 96.19 94 CYS A N 1
ATOM 746 C CA . CYS A 1 94 ? 0.137 -1.258 15.259 1.00 96.19 94 CYS A CA 1
ATOM 747 C C . CYS A 1 94 ? 0.711 -2.597 15.716 1.00 96.19 94 CYS A C 1
ATOM 749 O O . CYS A 1 94 ? 1.332 -2.670 16.778 1.00 96.19 94 CYS A O 1
ATOM 751 N N . GLU A 1 95 ? 0.547 -3.624 14.893 1.00 97.06 95 GLU A N 1
ATOM 752 C CA . GLU A 1 95 ? 1.018 -4.986 15.148 1.00 97.06 95 GLU A CA 1
ATOM 753 C C . GLU A 1 95 ? 1.696 -5.541 13.896 1.00 97.06 95 GLU A C 1
ATOM 755 O O . GLU A 1 95 ? 1.435 -5.083 12.787 1.00 97.06 95 GLU A O 1
ATOM 760 N N . HIS A 1 96 ? 2.575 -6.527 14.056 1.00 97.44 96 HIS A N 1
ATOM 761 C CA . HIS A 1 96 ? 3.065 -7.294 12.912 1.00 97.44 96 HIS A CA 1
ATOM 762 C C . HIS A 1 96 ? 2.083 -8.411 12.582 1.00 97.44 96 HIS A C 1
ATOM 764 O O . HIS A 1 96 ? 1.556 -9.047 13.498 1.00 97.44 96 HIS A O 1
ATOM 770 N N . LYS A 1 97 ? 1.922 -8.717 11.289 1.00 95.00 97 LYS A N 1
ATOM 771 C CA . LYS A 1 97 ? 1.015 -9.775 10.812 1.00 95.00 97 LYS A CA 1
ATOM 772 C C . LYS A 1 97 ? -0.424 -9.510 11.249 1.00 95.00 97 LYS A C 1
ATOM 774 O O . LYS A 1 97 ? -1.182 -10.441 11.531 1.00 95.00 97 LYS A O 1
ATOM 779 N N . ALA A 1 98 ? -0.798 -8.234 11.342 1.00 96.69 98 ALA A N 1
ATOM 780 C CA . ALA A 1 98 ? -2.137 -7.869 11.780 1.00 96.69 98 ALA A CA 1
ATOM 781 C C . ALA A 1 98 ? -3.195 -8.374 10.784 1.00 96.69 98 ALA A C 1
ATOM 783 O O . ALA A 1 98 ? -4.313 -8.667 11.188 1.00 96.69 98 ALA A O 1
ATOM 784 N N . ASP A 1 99 ? -2.824 -8.572 9.514 1.00 96.06 99 ASP A N 1
ATOM 785 C CA . ASP A 1 99 ? -3.670 -9.170 8.477 1.00 96.06 99 ASP A CA 1
ATOM 786 C C . ASP A 1 99 ? -4.016 -10.651 8.713 1.00 96.06 99 ASP A C 1
ATOM 788 O O . ASP A 1 99 ? -4.993 -11.146 8.152 1.00 96.06 99 ASP A O 1
ATOM 792 N N . VAL A 1 100 ? -3.242 -11.353 9.545 1.00 95.12 100 VAL A N 1
ATOM 793 C CA . VAL A 1 100 ? -3.524 -12.726 9.990 1.00 95.12 100 VAL A CA 1
ATOM 794 C C . VAL A 1 100 ? -4.366 -12.731 11.265 1.00 95.12 100 VAL A C 1
ATOM 796 O O . VAL A 1 100 ? -5.227 -13.593 11.429 1.00 95.12 100 VAL A O 1
ATOM 799 N N . ASN A 1 101 ? -4.114 -11.778 12.163 1.00 95.81 101 ASN A N 1
ATOM 800 C CA . ASN A 1 101 ? -4.693 -11.766 13.508 1.00 95.81 101 ASN A CA 1
ATOM 801 C C . ASN A 1 101 ? -6.038 -11.025 13.589 1.00 95.81 101 ASN A C 1
ATOM 803 O O . ASN A 1 101 ? -6.819 -11.291 14.500 1.00 95.81 101 ASN A O 1
ATOM 807 N N . HIS A 1 102 ? -6.312 -10.104 12.658 1.00 97.50 102 HIS A N 1
ATOM 808 C CA . HIS A 1 102 ? -7.488 -9.228 12.676 1.00 97.50 102 HIS A CA 1
ATOM 809 C C . HIS A 1 102 ? -8.199 -9.257 11.322 1.00 97.50 102 HIS A C 1
ATOM 811 O O . HIS A 1 102 ? -7.610 -8.959 10.279 1.00 97.50 102 HIS A O 1
ATOM 817 N N . VAL A 1 103 ? -9.487 -9.610 11.333 1.00 96.56 103 VAL A N 1
ATOM 818 C CA . VAL A 1 103 ? -10.285 -9.828 10.115 1.00 96.56 103 VAL A CA 1
ATOM 819 C C . VAL A 1 103 ? -10.397 -8.564 9.261 1.00 96.56 103 VAL A C 1
ATOM 821 O O . VAL A 1 103 ? -10.301 -8.635 8.037 1.00 96.56 103 VAL A O 1
ATOM 824 N N . GLU A 1 104 ? -10.526 -7.400 9.895 1.00 95.94 104 GLU A N 1
ATOM 825 C CA . GLU A 1 104 ? -10.616 -6.101 9.235 1.00 95.94 104 GLU A CA 1
ATOM 826 C C . GLU A 1 104 ? -9.323 -5.745 8.487 1.00 95.94 104 GLU A C 1
ATOM 828 O O . GLU A 1 104 ? -9.359 -5.202 7.380 1.00 95.94 104 GLU A O 1
ATOM 833 N N . VAL A 1 105 ? -8.171 -6.132 9.039 1.00 98.12 105 VAL A N 1
ATOM 834 C CA . VAL A 1 105 ? -6.870 -5.921 8.399 1.00 98.12 105 VAL A CA 1
ATOM 835 C C . VAL A 1 105 ? -6.668 -6.931 7.271 1.00 98.12 105 VAL A C 1
ATOM 837 O O . VAL A 1 105 ? -6.175 -6.570 6.201 1.00 98.12 105 VAL A O 1
ATOM 840 N N . GLY A 1 106 ? -7.117 -8.176 7.454 1.00 97.81 106 GLY A N 1
ATOM 841 C CA . GLY A 1 106 ? -7.162 -9.182 6.392 1.00 97.81 106 GLY A CA 1
ATOM 842 C C . GLY A 1 106 ? -8.000 -8.724 5.192 1.00 97.81 106 GLY A C 1
ATOM 843 O O . GLY A 1 106 ? -7.554 -8.826 4.046 1.00 97.81 106 GLY A O 1
ATOM 844 N N . ALA A 1 107 ? -9.172 -8.136 5.444 1.00 97.88 107 ALA A N 1
ATOM 845 C CA . ALA A 1 107 ? -10.033 -7.550 4.419 1.00 97.88 107 ALA A CA 1
ATOM 846 C C . ALA A 1 107 ? -9.343 -6.398 3.667 1.00 97.88 107 ALA A C 1
ATOM 848 O O . ALA A 1 107 ? -9.291 -6.408 2.432 1.00 97.88 107 ALA A O 1
ATOM 849 N N . ALA A 1 108 ? -8.738 -5.447 4.388 1.00 98.06 108 ALA A N 1
ATOM 850 C CA . ALA A 1 108 ? -7.971 -4.356 3.783 1.00 98.06 108 ALA A CA 1
ATOM 851 C C . ALA A 1 108 ? -6.802 -4.881 2.926 1.00 98.06 108 ALA A C 1
ATOM 853 O O . ALA A 1 108 ? -6.583 -4.430 1.799 1.00 98.06 108 ALA A O 1
ATOM 854 N N . SER A 1 109 ? -6.098 -5.899 3.426 1.00 97.94 109 SER A N 1
ATOM 855 C CA . SER A 1 109 ? -4.989 -6.569 2.746 1.00 97.94 109 SER A CA 1
ATOM 856 C C . SER A 1 109 ? -5.435 -7.236 1.439 1.00 97.94 109 SER A C 1
ATOM 858 O O . SER A 1 109 ? -4.723 -7.158 0.435 1.00 97.94 109 SER A O 1
ATOM 860 N N . ILE A 1 110 ? -6.627 -7.847 1.402 1.00 98.31 110 ILE A N 1
ATOM 861 C CA . ILE A 1 110 ? -7.223 -8.405 0.175 1.00 98.31 110 ILE A CA 1
ATOM 862 C C . ILE A 1 110 ? -7.505 -7.298 -0.844 1.00 98.31 110 ILE A C 1
ATOM 864 O O . ILE A 1 110 ? -7.060 -7.415 -1.988 1.00 98.31 110 ILE A O 1
ATOM 868 N N . LEU A 1 111 ? -8.192 -6.222 -0.444 1.00 98.44 111 LEU A N 1
ATOM 869 C CA . LEU A 1 111 ? -8.537 -5.120 -1.350 1.00 98.44 111 LEU A CA 1
ATOM 870 C C . LEU A 1 111 ? -7.285 -4.452 -1.938 1.00 98.44 111 LEU A C 1
ATOM 872 O O . LEU A 1 111 ? -7.204 -4.255 -3.152 1.00 98.44 111 LEU A O 1
ATOM 876 N N . ALA A 1 112 ? -6.276 -4.180 -1.105 1.00 97.69 112 ALA A N 1
ATOM 877 C CA . ALA A 1 112 ? -5.006 -3.598 -1.541 1.00 97.69 112 ALA A CA 1
ATOM 878 C C . ALA A 1 112 ? -4.268 -4.502 -2.540 1.00 97.69 112 ALA A C 1
ATOM 880 O O . ALA A 1 112 ? -3.728 -4.042 -3.547 1.00 97.69 112 ALA A O 1
ATOM 881 N N . LYS A 1 113 ? -4.271 -5.812 -2.284 1.00 96.88 113 LYS A N 1
ATOM 882 C CA . LYS A 1 113 ? -3.650 -6.810 -3.153 1.00 96.88 113 LYS A CA 1
ATOM 883 C C . LYS A 1 113 ? -4.352 -6.938 -4.508 1.00 96.88 113 LYS A C 1
ATOM 885 O O . LYS A 1 113 ? -3.664 -7.063 -5.515 1.00 96.88 113 LYS A O 1
ATOM 890 N N . VAL A 1 114 ? -5.685 -6.897 -4.544 1.00 97.88 114 VAL A N 1
ATOM 891 C CA . VAL A 1 114 ? -6.445 -6.924 -5.807 1.00 97.88 114 VAL A CA 1
ATOM 892 C C . VAL A 1 114 ? -6.164 -5.668 -6.627 1.00 97.88 114 VAL A C 1
ATOM 894 O O . VAL A 1 114 ? -5.846 -5.788 -7.805 1.00 97.88 114 VAL A O 1
ATOM 897 N N . LEU A 1 115 ? -6.161 -4.486 -5.997 1.00 97.56 115 LEU A N 1
ATOM 898 C CA . LEU A 1 115 ? -5.794 -3.244 -6.682 1.00 97.56 115 LEU A CA 1
ATOM 899 C C . LEU A 1 115 ? -4.369 -3.304 -7.250 1.00 97.56 115 LEU A C 1
ATOM 901 O O . LEU A 1 115 ? -4.148 -2.936 -8.399 1.00 97.56 115 LEU A O 1
ATOM 905 N N . ARG A 1 116 ? -3.396 -3.804 -6.477 1.00 96.62 116 ARG A N 1
ATOM 906 C CA . ARG A 1 116 ? -2.019 -3.984 -6.962 1.00 96.62 116 ARG A CA 1
ATOM 907 C C . ARG A 1 116 ? -1.972 -4.870 -8.206 1.00 96.62 116 ARG A C 1
ATOM 909 O O . ARG A 1 116 ? -1.281 -4.529 -9.164 1.00 96.62 116 ARG A O 1
ATOM 916 N N . ASP A 1 117 ? -2.651 -6.011 -8.170 1.00 95.56 117 ASP A N 1
ATOM 917 C CA . ASP A 1 117 ? -2.633 -6.969 -9.273 1.00 95.56 117 ASP A CA 1
ATOM 918 C C . ASP A 1 117 ? -3.333 -6.379 -10.519 1.00 95.56 117 ASP A C 1
ATOM 920 O O . ASP A 1 117 ? -2.845 -6.556 -11.638 1.00 95.56 117 ASP A O 1
ATOM 924 N N . ASP A 1 118 ? -4.397 -5.586 -10.334 1.00 96.06 118 ASP A N 1
ATOM 925 C CA . ASP A 1 118 ? -5.042 -4.794 -11.391 1.00 96.06 118 ASP A CA 1
ATOM 926 C C . ASP A 1 118 ? -4.088 -3.780 -12.033 1.00 96.06 118 ASP A C 1
ATOM 928 O O . ASP A 1 118 ? -3.968 -3.740 -13.261 1.00 96.06 118 ASP A O 1
ATOM 932 N N . GLU A 1 119 ? -3.372 -2.991 -11.228 1.00 96.12 119 GLU A N 1
ATOM 933 C CA . GLU A 1 119 ? -2.398 -2.019 -11.734 1.00 96.12 119 GLU A CA 1
ATOM 934 C C . GLU A 1 119 ? -1.259 -2.706 -12.496 1.00 96.12 119 GLU A C 1
ATOM 936 O O . GLU A 1 119 ? -0.914 -2.297 -13.603 1.00 96.12 119 GLU A O 1
ATOM 941 N N . VAL A 1 120 ? -0.729 -3.822 -11.985 1.00 95.31 120 VAL A N 1
ATOM 942 C CA . VAL A 1 120 ? 0.291 -4.613 -12.694 1.00 95.31 120 VAL A CA 1
ATOM 943 C C . VAL A 1 120 ? -0.231 -5.111 -14.046 1.00 95.31 120 VAL A C 1
ATOM 945 O O . VAL A 1 120 ? 0.480 -5.008 -15.048 1.00 95.31 120 VAL A O 1
ATOM 948 N N . ARG A 1 121 ? -1.481 -5.595 -14.117 1.00 95.81 121 ARG A N 1
ATOM 949 C CA . ARG A 1 121 ? -2.112 -5.997 -15.388 1.00 95.81 121 ARG A CA 1
ATOM 950 C C . ARG A 1 121 ? -2.226 -4.828 -16.369 1.00 95.81 121 ARG A C 1
ATOM 952 O O . ARG A 1 121 ? -1.997 -5.030 -17.561 1.00 95.81 121 ARG A O 1
ATOM 959 N N . LYS A 1 122 ? -2.548 -3.617 -15.903 1.00 96.00 122 LYS A N 1
ATOM 960 C CA . LYS A 1 122 ? -2.580 -2.413 -16.756 1.00 96.00 122 LYS A CA 1
ATOM 961 C C . LYS A 1 122 ? -1.197 -2.099 -17.322 1.00 96.00 122 LYS A C 1
ATOM 963 O O . LYS A 1 122 ? -1.083 -1.878 -18.523 1.00 96.00 122 LYS A O 1
ATOM 968 N N . ILE A 1 123 ? -0.148 -2.172 -16.503 1.00 95.62 123 ILE A N 1
ATOM 969 C CA . ILE A 1 123 ? 1.230 -1.941 -16.962 1.00 95.62 123 ILE A CA 1
ATOM 970 C C . ILE A 1 123 ? 1.617 -2.971 -18.031 1.00 95.62 123 ILE A C 1
ATOM 972 O O . ILE A 1 123 ? 2.124 -2.591 -19.083 1.00 95.62 123 ILE A O 1
ATOM 976 N N . LYS A 1 124 ? 1.306 -4.261 -17.831 1.00 96.38 124 LYS A N 1
ATOM 977 C CA . LYS A 1 124 ? 1.561 -5.304 -18.847 1.00 96.38 124 LYS A CA 1
ATOM 978 C C . LYS A 1 124 ? 0.892 -4.974 -20.185 1.00 96.38 124 LYS A C 1
ATOM 980 O O . LYS A 1 124 ? 1.512 -5.121 -21.233 1.00 96.38 124 LYS A O 1
ATOM 985 N N . LYS A 1 125 ? -0.343 -4.457 -20.159 1.00 96.56 125 LYS A N 1
ATOM 986 C CA . LYS A 1 125 ? -1.055 -4.006 -21.368 1.00 96.56 125 LYS A CA 1
ATOM 987 C C . LYS A 1 125 ? -0.380 -2.809 -22.044 1.00 96.56 125 LYS A C 1
ATOM 989 O O . LYS A 1 125 ? -0.304 -2.796 -23.265 1.00 96.56 125 LYS A O 1
ATOM 994 N N . ILE A 1 126 ? 0.139 -1.843 -21.281 1.00 95.31 126 ILE A N 1
ATOM 995 C CA . ILE A 1 126 ? 0.848 -0.663 -21.820 1.00 95.31 126 ILE A CA 1
ATOM 996 C C . ILE A 1 126 ? 2.103 -1.073 -22.601 1.00 95.31 126 ILE A C 1
ATOM 998 O O . ILE A 1 126 ? 2.398 -0.503 -23.653 1.00 95.31 126 ILE A O 1
ATOM 1002 N N . PHE A 1 127 ? 2.843 -2.062 -22.099 1.00 94.69 127 PHE A N 1
ATOM 1003 C CA . PHE A 1 127 ? 4.043 -2.566 -22.771 1.00 94.69 127 PHE A CA 1
ATOM 1004 C C . PHE A 1 127 ? 3.759 -3.675 -23.791 1.00 94.69 127 PHE A C 1
ATOM 1006 O O . PHE A 1 127 ? 4.642 -3.997 -24.581 1.00 94.69 127 PHE A O 1
ATOM 1013 N N . GLY A 1 128 ? 2.550 -4.244 -23.796 1.00 95.75 128 GLY A N 1
ATOM 1014 C CA . GLY A 1 128 ? 2.184 -5.363 -24.666 1.00 95.75 128 GLY A CA 1
ATOM 1015 C C . GLY A 1 128 ? 2.963 -6.649 -24.368 1.00 95.75 128 GLY A C 1
ATOM 1016 O O . GLY A 1 128 ? 3.120 -7.486 -25.250 1.00 95.75 128 GLY A O 1
ATOM 1017 N N . GLU A 1 129 ? 3.487 -6.800 -23.150 1.00 95.19 129 GLU A N 1
ATOM 1018 C CA . GLU A 1 129 ? 4.390 -7.886 -22.763 1.00 95.19 129 GLU A CA 1
ATOM 1019 C C . GLU A 1 129 ? 4.192 -8.251 -21.287 1.00 95.19 129 GLU A C 1
ATOM 1021 O O . GLU A 1 129 ? 3.973 -7.386 -20.433 1.00 95.19 129 GLU A O 1
ATOM 1026 N N . ASP A 1 130 ? 4.288 -9.544 -20.971 1.00 95.56 130 ASP A N 1
ATOM 1027 C CA . ASP A 1 130 ? 4.329 -10.004 -19.588 1.00 95.56 130 ASP A CA 1
ATOM 1028 C C . ASP A 1 130 ? 5.761 -9.894 -19.037 1.00 95.56 130 ASP A C 1
ATOM 1030 O O . ASP A 1 130 ? 6.658 -10.630 -19.440 1.00 95.56 130 ASP A O 1
ATOM 1034 N N . PHE A 1 131 ? 5.968 -8.980 -18.087 1.00 95.31 131 PHE A N 1
ATOM 1035 C CA . PHE A 1 131 ? 7.247 -8.786 -17.395 1.00 95.31 131 PHE A CA 1
ATOM 1036 C C . PHE A 1 131 ? 7.417 -9.653 -16.135 1.00 95.31 131 PHE A C 1
ATOM 1038 O O . PHE A 1 131 ? 8.277 -9.383 -15.295 1.00 95.31 131 PHE A O 1
ATOM 1045 N N . GLY A 1 132 ? 6.582 -10.672 -15.956 1.00 94.06 132 GLY A N 1
ATOM 1046 C CA . GLY A 1 132 ? 6.558 -11.529 -14.780 1.00 94.06 132 GLY A CA 1
ATOM 1047 C C . GLY A 1 132 ? 5.890 -10.856 -13.580 1.00 94.06 132 GLY A C 1
ATOM 1048 O O . GLY A 1 132 ? 4.790 -10.300 -13.664 1.00 94.06 132 GLY A O 1
ATOM 1049 N N . THR A 1 133 ? 6.546 -10.958 -12.430 1.00 91.44 133 THR A N 1
ATOM 1050 C CA . THR A 1 133 ? 6.016 -10.601 -11.107 1.00 91.44 133 THR A CA 1
ATOM 1051 C C . THR A 1 133 ? 6.372 -9.185 -10.652 1.00 91.44 133 THR A C 1
ATOM 1053 O O . THR A 1 133 ? 5.759 -8.666 -9.714 1.00 91.44 133 THR A O 1
ATOM 1056 N N . GLY A 1 134 ? 7.373 -8.558 -11.277 1.00 92.12 134 GLY A N 1
ATOM 1057 C CA . GLY A 1 134 ? 7.927 -7.272 -10.856 1.00 92.12 134 GLY A CA 1
ATOM 1058 C C . GLY A 1 134 ? 8.935 -7.365 -9.702 1.00 92.12 134 GLY A C 1
ATOM 1059 O O . GLY A 1 134 ? 9.417 -6.331 -9.237 1.00 92.12 134 GLY A O 1
ATOM 1060 N N . TYR A 1 135 ? 9.268 -8.569 -9.220 1.00 91.31 135 TYR A N 1
ATOM 1061 C CA . TYR A 1 135 ? 10.259 -8.752 -8.159 1.00 91.31 135 TYR A CA 1
ATOM 1062 C C . TYR A 1 135 ? 11.690 -8.829 -8.695 1.00 91.31 135 TYR A C 1
ATOM 1064 O O . TYR A 1 135 ? 11.964 -9.300 -9.792 1.00 91.31 135 TYR A O 1
ATOM 1072 N N . SER A 1 136 ? 12.643 -8.413 -7.862 1.00 88.69 136 SER A N 1
ATOM 1073 C CA . SER A 1 136 ? 14.068 -8.367 -8.200 1.00 88.69 136 SER A CA 1
ATOM 1074 C C . SER A 1 136 ? 14.736 -9.727 -8.414 1.00 88.69 136 SER A C 1
ATOM 1076 O O . SER A 1 136 ? 15.861 -9.752 -8.900 1.00 88.69 136 SER A O 1
ATOM 1078 N N . HIS A 1 137 ? 14.095 -10.824 -8.009 1.00 89.69 137 HIS A N 1
ATOM 1079 C CA . HIS A 1 137 ? 14.587 -12.194 -8.190 1.00 89.69 137 HIS A CA 1
ATOM 1080 C C . HIS A 1 137 ? 13.939 -12.901 -9.388 1.00 89.69 137 HIS A C 1
ATOM 1082 O O . HIS A 1 137 ? 14.320 -14.020 -9.715 1.00 89.69 137 HIS A O 1
ATOM 1088 N N . ASP A 1 138 ? 12.964 -12.266 -10.036 1.00 94.06 138 ASP A N 1
ATOM 1089 C CA . ASP A 1 138 ? 12.281 -12.825 -11.191 1.00 94.06 138 ASP A CA 1
ATOM 1090 C C . ASP A 1 138 ? 13.079 -12.536 -12.468 1.00 94.06 138 ASP A C 1
ATOM 1092 O O . ASP A 1 138 ? 13.284 -11.382 -12.861 1.00 94.06 138 ASP A O 1
ATOM 1096 N N . ALA A 1 139 ? 13.536 -13.605 -13.121 1.00 94.44 139 ALA A N 1
ATOM 1097 C CA . ALA A 1 139 ? 14.311 -13.522 -14.351 1.00 94.44 139 ALA A CA 1
ATOM 1098 C C . ALA A 1 139 ? 13.546 -12.809 -15.479 1.00 94.44 139 ALA A C 1
ATOM 1100 O O . ALA A 1 139 ? 14.159 -12.032 -16.215 1.00 94.44 139 ALA A O 1
ATOM 1101 N N . ALA A 1 140 ? 12.225 -13.002 -15.583 1.00 95.62 140 ALA A N 1
ATOM 1102 C CA . ALA A 1 140 ? 11.399 -12.344 -16.593 1.00 95.62 140 ALA A CA 1
ATOM 1103 C C . ALA A 1 140 ? 11.338 -10.828 -16.356 1.00 95.62 140 ALA A C 1
ATOM 1105 O O . ALA A 1 140 ? 11.491 -10.044 -17.291 1.00 95.62 140 ALA A O 1
ATOM 1106 N N . THR A 1 141 ? 11.231 -10.404 -15.092 1.00 95.12 141 THR A N 1
ATOM 1107 C CA . THR A 1 141 ? 11.267 -8.981 -14.717 1.00 95.12 141 THR A CA 1
ATOM 1108 C C . THR A 1 141 ? 12.610 -8.344 -15.052 1.00 95.12 141 THR A C 1
ATOM 1110 O O . THR A 1 141 ? 12.656 -7.247 -15.609 1.00 95.12 141 THR A O 1
ATOM 1113 N N . ILE A 1 142 ? 13.722 -9.020 -14.754 1.00 93.62 142 ILE A N 1
ATOM 1114 C CA . ILE A 1 142 ? 15.060 -8.502 -15.072 1.00 93.62 142 ILE A CA 1
ATOM 1115 C C . ILE A 1 142 ? 15.258 -8.403 -16.589 1.00 93.62 142 ILE A C 1
ATOM 1117 O O . ILE A 1 142 ? 15.789 -7.398 -17.068 1.00 93.62 142 ILE A O 1
ATOM 1121 N N . ALA A 1 143 ? 14.848 -9.428 -17.340 1.00 94.19 143 ALA A N 1
ATOM 1122 C CA . ALA A 1 143 ? 14.945 -9.447 -18.796 1.00 94.19 143 ALA A CA 1
ATOM 1123 C C . ALA A 1 143 ? 14.122 -8.314 -19.425 1.00 94.19 143 ALA A C 1
ATOM 1125 O O . ALA A 1 143 ? 14.650 -7.567 -20.250 1.00 94.19 143 ALA A O 1
ATOM 1126 N N . PHE A 1 144 ? 12.883 -8.126 -18.963 1.00 95.50 144 PHE A N 1
ATOM 1127 C CA . PHE A 1 144 ? 12.024 -7.020 -19.373 1.00 95.50 144 PHE A CA 1
ATOM 1128 C C . PHE A 1 144 ? 12.685 -5.662 -19.114 1.00 95.50 144 PHE A C 1
ATOM 1130 O O . PHE A 1 144 ? 12.797 -4.848 -20.028 1.00 95.50 144 PHE A O 1
ATOM 1137 N N . LEU A 1 145 ? 13.190 -5.427 -17.897 1.00 93.62 145 LEU A N 1
ATOM 1138 C CA . LEU A 1 145 ? 13.847 -4.160 -17.576 1.00 93.62 145 LEU A CA 1
ATOM 1139 C C . LEU A 1 145 ? 15.037 -3.906 -18.502 1.00 93.62 145 LEU A C 1
ATOM 1141 O O . LEU A 1 145 ? 15.116 -2.824 -19.067 1.00 93.62 145 LEU A O 1
ATOM 1145 N N . LYS A 1 146 ? 15.919 -4.898 -18.707 1.00 91.75 146 LYS A N 1
ATOM 1146 C CA . LYS A 1 146 ? 17.079 -4.784 -19.611 1.00 91.75 146 LYS A CA 1
ATOM 1147 C C . LYS A 1 146 ? 16.671 -4.450 -21.046 1.00 91.75 146 LYS A C 1
ATOM 1149 O O . LYS A 1 146 ? 17.293 -3.584 -21.657 1.00 91.75 146 LYS A O 1
ATOM 1154 N N . LYS A 1 147 ? 15.635 -5.119 -21.561 1.00 92.94 147 LYS A N 1
ATOM 1155 C CA . LYS A 1 147 ? 15.090 -4.908 -22.909 1.00 92.94 147 LYS A CA 1
ATOM 1156 C C . LYS A 1 147 ? 14.568 -3.482 -23.096 1.00 92.94 147 LYS A C 1
ATOM 1158 O O . LYS A 1 147 ? 14.812 -2.879 -24.135 1.00 92.94 147 LYS A O 1
ATOM 1163 N N . HIS A 1 148 ? 13.900 -2.938 -22.081 1.00 91.50 148 HIS A N 1
ATOM 1164 C CA . HIS A 1 148 ? 13.213 -1.645 -22.151 1.00 91.50 148 HIS A CA 1
ATOM 1165 C C . HIS A 1 148 ? 13.974 -0.499 -21.472 1.00 91.50 148 HIS A C 1
ATOM 1167 O O . HIS A 1 148 ? 13.412 0.569 -21.290 1.00 91.50 148 HIS A O 1
ATOM 1173 N N . LEU A 1 149 ? 15.253 -0.661 -21.112 1.00 87.31 149 LEU A N 1
ATOM 1174 C CA . LEU A 1 149 ? 16.016 0.332 -20.327 1.00 87.31 149 LEU A CA 1
ATOM 1175 C C . LEU A 1 149 ? 16.019 1.761 -20.907 1.00 87.31 149 LEU A C 1
ATOM 1177 O O . LEU A 1 149 ? 16.177 2.716 -20.150 1.00 87.31 149 LEU A O 1
ATOM 1181 N N . LYS A 1 150 ? 15.894 1.903 -22.232 1.00 87.12 150 LYS A N 1
ATOM 1182 C CA . LYS A 1 150 ? 15.845 3.197 -22.938 1.00 87.12 150 LYS A CA 1
ATOM 1183 C C . LYS A 1 150 ? 14.422 3.734 -23.141 1.00 87.12 150 LYS A C 1
ATOM 1185 O O . LYS A 1 150 ? 14.264 4.823 -23.675 1.00 87.12 150 LYS A O 1
ATOM 1190 N N . ASP A 1 151 ? 13.403 2.969 -22.766 1.00 90.94 151 ASP A N 1
ATOM 1191 C CA . ASP A 1 151 ? 12.006 3.360 -22.895 1.00 90.94 151 ASP A CA 1
ATOM 1192 C C . ASP A 1 151 ? 11.630 4.337 -21.777 1.00 90.94 151 ASP A C 1
ATOM 1194 O O . ASP A 1 151 ? 11.620 3.992 -20.590 1.00 90.94 151 ASP A O 1
ATOM 1198 N N . GLU A 1 152 ? 11.297 5.568 -22.160 1.00 88.81 152 GLU A N 1
ATOM 1199 C CA . GLU A 1 152 ? 10.946 6.633 -21.223 1.00 88.81 152 GLU A CA 1
ATOM 1200 C C . GLU A 1 152 ? 9.713 6.294 -20.376 1.00 88.81 152 GLU A C 1
ATOM 1202 O O . GLU A 1 152 ? 9.609 6.734 -19.230 1.00 88.81 152 GLU A O 1
ATOM 1207 N N . ARG A 1 153 ? 8.817 5.425 -20.867 1.00 89.75 153 ARG A N 1
ATOM 1208 C CA . ARG A 1 153 ? 7.632 4.981 -20.117 1.00 89.75 153 ARG A CA 1
ATOM 1209 C C . ARG A 1 153 ? 8.008 4.276 -18.815 1.00 89.75 153 ARG A C 1
ATOM 1211 O O . ARG A 1 153 ? 7.230 4.298 -17.863 1.00 89.75 153 ARG A O 1
ATOM 1218 N N . LEU A 1 154 ? 9.206 3.685 -18.716 1.00 89.75 154 LEU A N 1
ATOM 1219 C CA . LEU A 1 154 ? 9.681 3.069 -17.472 1.00 89.75 154 LEU A CA 1
ATOM 1220 C C . LEU A 1 154 ? 9.824 4.074 -16.319 1.00 89.75 154 LEU A C 1
ATOM 1222 O O . LEU A 1 154 ? 9.816 3.656 -15.160 1.00 89.75 154 LEU A O 1
ATOM 1226 N N . HIS A 1 155 ? 9.938 5.378 -16.590 1.00 85.94 155 HIS A N 1
ATOM 1227 C CA . HIS A 1 155 ? 10.010 6.396 -15.540 1.00 85.94 155 HIS A CA 1
ATOM 1228 C C . HIS A 1 155 ? 8.781 6.405 -14.626 1.00 85.94 155 HIS A C 1
ATOM 1230 O O . HIS A 1 155 ? 8.930 6.641 -13.428 1.00 85.94 155 HIS A O 1
ATOM 1236 N N . GLU A 1 156 ? 7.610 6.070 -15.163 1.00 90.38 156 GLU A N 1
ATOM 1237 C CA . GLU A 1 156 ? 6.354 6.033 -14.410 1.00 90.38 156 GLU A CA 1
ATOM 1238 C C . GLU A 1 156 ? 6.204 4.741 -13.581 1.00 90.38 156 GLU A C 1
ATOM 1240 O O . GLU A 1 156 ? 5.618 4.751 -12.497 1.00 90.38 156 GLU A O 1
ATOM 1245 N N . PHE A 1 157 ? 6.775 3.622 -14.046 1.00 94.19 157 PHE A N 1
ATOM 1246 C CA . PHE A 1 157 ? 6.485 2.287 -13.500 1.00 94.19 157 PHE A CA 1
ATOM 1247 C C . PHE A 1 157 ? 7.643 1.634 -12.733 1.00 94.19 157 PHE A C 1
ATOM 1249 O O . PHE A 1 157 ? 7.429 0.666 -12.000 1.00 94.19 157 PHE A O 1
ATOM 1256 N N . VAL A 1 158 ? 8.869 2.153 -12.852 1.00 93.94 158 VAL A N 1
ATOM 1257 C CA . VAL A 1 158 ? 10.059 1.582 -12.205 1.00 93.94 158 VAL A CA 1
ATOM 1258 C C . VAL A 1 158 ? 10.471 2.391 -10.981 1.00 93.94 158 VAL A C 1
ATOM 1260 O O . VAL A 1 158 ? 10.661 3.603 -11.023 1.00 93.94 158 VAL A O 1
ATOM 1263 N N . ARG A 1 159 ? 10.696 1.689 -9.866 1.00 94.50 159 ARG A N 1
ATOM 1264 C CA . ARG A 1 159 ? 11.228 2.277 -8.630 1.00 94.50 159 ARG A CA 1
ATOM 1265 C C . ARG A 1 159 ? 12.743 2.447 -8.739 1.00 94.50 159 ARG A C 1
ATOM 1267 O O . ARG A 1 159 ? 13.512 1.596 -8.290 1.00 94.50 159 ARG A O 1
ATOM 1274 N N . TRP A 1 160 ? 13.207 3.547 -9.321 1.00 92.81 160 TRP A N 1
ATOM 1275 C CA . TRP A 1 160 ? 14.623 3.737 -9.673 1.00 92.81 160 TRP A CA 1
ATOM 1276 C C . TRP A 1 160 ? 15.593 3.785 -8.492 1.00 92.81 160 TRP A C 1
ATOM 1278 O O . TRP A 1 160 ? 16.805 3.675 -8.678 1.00 92.81 160 TRP A O 1
ATOM 1288 N N . LYS A 1 161 ? 15.091 3.936 -7.263 1.00 93.19 161 LYS A N 1
ATOM 1289 C CA . LYS A 1 161 ? 15.929 3.894 -6.060 1.00 93.19 161 LYS A CA 1
ATOM 1290 C C . LYS A 1 161 ? 16.235 2.482 -5.559 1.00 93.19 161 LYS A C 1
ATOM 1292 O O . LYS A 1 161 ? 17.136 2.346 -4.725 1.00 93.19 161 LYS A O 1
ATOM 1297 N N . TRP A 1 162 ? 15.562 1.455 -6.084 1.00 93.00 162 TRP A N 1
ATOM 1298 C CA . TRP A 1 162 ? 15.828 0.060 -5.731 1.00 93.00 162 TRP A CA 1
ATOM 1299 C C . TRP A 1 162 ? 17.205 -0.371 -6.232 1.00 93.00 162 TRP A C 1
ATOM 1301 O O . TRP A 1 162 ? 17.652 0.035 -7.305 1.00 93.00 162 TRP A O 1
ATOM 1311 N N . SER A 1 163 ? 17.874 -1.227 -5.458 1.00 89.56 163 SER A N 1
ATOM 1312 C CA . SER A 1 163 ? 19.227 -1.707 -5.759 1.00 89.56 163 SER A CA 1
ATOM 1313 C C . SER A 1 163 ? 19.319 -2.372 -7.134 1.00 89.56 163 SER A C 1
ATOM 1315 O O . SER A 1 163 ? 20.261 -2.101 -7.872 1.00 89.56 163 SER A O 1
ATOM 1317 N N . THR A 1 164 ? 18.326 -3.177 -7.518 1.00 88.69 164 THR A N 1
ATOM 1318 C CA . THR A 1 164 ? 18.264 -3.823 -8.838 1.00 88.69 164 THR A CA 1
ATOM 1319 C C . THR A 1 164 ? 18.210 -2.803 -9.973 1.00 88.69 164 THR A C 1
ATOM 1321 O O . THR A 1 164 ? 19.019 -2.879 -10.892 1.00 88.69 164 THR A O 1
ATOM 1324 N N . ALA A 1 165 ? 17.321 -1.808 -9.890 1.00 87.94 165 ALA A N 1
ATOM 1325 C CA . ALA A 1 165 ? 17.193 -0.775 -10.919 1.00 87.94 165 ALA A CA 1
ATOM 1326 C C . ALA A 1 165 ? 18.458 0.098 -11.018 1.00 87.94 165 ALA A C 1
ATOM 1328 O O . ALA A 1 165 ? 18.919 0.400 -12.118 1.00 87.94 165 ALA A O 1
ATOM 1329 N N . LYS A 1 166 ? 19.068 0.441 -9.873 1.00 87.69 166 LYS A N 1
ATOM 1330 C CA . LYS A 1 166 ? 20.358 1.147 -9.824 1.00 87.69 166 LYS A CA 1
ATOM 1331 C C . LYS A 1 166 ? 21.465 0.356 -10.517 1.00 87.69 166 LYS A C 1
ATOM 1333 O O . LYS A 1 166 ? 22.167 0.919 -11.348 1.00 87.69 166 LYS A O 1
ATOM 1338 N N . LYS A 1 167 ? 21.602 -0.939 -10.204 1.00 86.75 167 LYS A N 1
ATOM 1339 C CA . LYS A 1 167 ? 22.615 -1.817 -10.811 1.00 86.75 167 LYS A CA 1
ATOM 1340 C C . LYS A 1 167 ? 22.459 -1.883 -12.329 1.00 86.75 167 LYS A C 1
ATOM 1342 O O . LYS A 1 167 ? 23.439 -1.697 -13.036 1.00 86.75 167 LYS A O 1
ATOM 1347 N N . LEU A 1 168 ? 21.232 -2.062 -12.824 1.00 84.19 168 LEU A N 1
ATOM 1348 C CA . LEU A 1 168 ? 20.963 -2.109 -14.265 1.00 84.19 168 LEU A CA 1
ATOM 1349 C C . LEU A 1 168 ? 21.350 -0.803 -14.981 1.00 84.19 168 LEU A C 1
ATOM 1351 O O . LEU A 1 168 ? 21.969 -0.861 -16.041 1.00 84.19 168 LEU A O 1
ATOM 1355 N N . LYS A 1 169 ? 21.054 0.363 -14.385 1.00 77.81 169 LYS A N 1
ATOM 1356 C CA . LYS A 1 169 ? 21.474 1.667 -14.931 1.00 77.81 169 LYS A CA 1
ATOM 1357 C C . LYS A 1 169 ? 22.993 1.841 -14.952 1.00 77.81 169 LYS A C 1
ATOM 1359 O O . LYS A 1 169 ? 23.523 2.334 -15.941 1.00 77.81 169 LYS A O 1
ATOM 1364 N N . VAL A 1 170 ? 23.691 1.432 -13.890 1.00 68.62 170 VAL A N 1
ATOM 1365 C CA . VAL A 1 170 ? 25.163 1.499 -13.835 1.00 68.62 170 VAL A CA 1
ATOM 1366 C C . VAL A 1 170 ? 25.780 0.640 -14.935 1.00 68.62 170 VAL A C 1
ATOM 1368 O O . VAL A 1 170 ? 26.582 1.149 -15.708 1.00 68.62 170 VAL A O 1
ATOM 1371 N N . THR A 1 171 ? 25.337 -0.612 -15.082 1.00 66.81 171 THR A N 1
ATOM 1372 C CA . THR A 1 171 ? 25.839 -1.508 -16.135 1.00 66.81 171 THR A CA 1
ATOM 1373 C C . THR A 1 171 ? 25.613 -0.933 -17.537 1.00 66.81 171 THR A C 1
ATOM 1375 O O . THR A 1 171 ? 26.485 -1.038 -18.393 1.00 66.81 171 THR A O 1
ATOM 1378 N N . GLN A 1 172 ? 24.472 -0.284 -17.785 1.00 64.56 172 GLN A N 1
ATOM 1379 C CA . GLN A 1 172 ? 24.204 0.366 -19.070 1.00 64.56 172 GLN A CA 1
ATOM 1380 C C . GLN A 1 172 ? 25.139 1.554 -19.338 1.00 64.56 172 GLN A C 1
ATOM 1382 O O . GLN A 1 172 ? 25.655 1.675 -20.446 1.00 64.56 172 GLN A O 1
ATOM 1387 N N . LEU A 1 173 ? 25.358 2.411 -18.333 1.00 63.78 173 LEU A N 1
ATOM 1388 C CA . LEU A 1 173 ? 26.253 3.570 -18.429 1.00 63.78 173 LEU A CA 1
ATOM 1389 C C . LEU A 1 173 ? 27.717 3.163 -18.619 1.00 63.78 173 LEU A C 1
ATOM 1391 O O . LEU A 1 173 ? 28.474 3.886 -19.258 1.00 63.78 173 LEU A O 1
ATOM 1395 N N . GLU A 1 174 ? 28.131 2.035 -18.046 1.00 61.66 174 GLU A N 1
ATOM 1396 C CA . GLU A 1 174 ? 29.461 1.472 -18.273 1.00 61.66 174 GLU A CA 1
ATOM 1397 C C . GLU A 1 174 ? 29.592 0.955 -19.705 1.00 61.66 174 GLU A C 1
ATOM 1399 O O . GLU A 1 174 ? 30.523 1.353 -20.394 1.00 61.66 174 GLU A O 1
ATOM 1404 N N . LEU A 1 175 ? 28.629 0.167 -20.198 1.00 57.38 175 LEU A N 1
ATOM 1405 C CA . LEU A 1 175 ? 28.636 -0.350 -21.573 1.00 57.38 175 LEU A CA 1
ATOM 1406 C C . LEU A 1 175 ? 28.629 0.763 -22.632 1.00 57.38 175 LEU A C 1
ATOM 1408 O O . LEU A 1 175 ? 29.315 0.642 -23.640 1.00 57.38 175 LEU A O 1
ATOM 1412 N N . SER A 1 176 ? 27.910 1.865 -22.398 1.00 61.03 176 SER A N 1
ATOM 1413 C CA . SER A 1 176 ? 27.887 3.006 -23.325 1.00 61.03 176 SER A CA 1
ATOM 1414 C C . SER A 1 176 ? 29.189 3.807 -23.373 1.00 61.03 176 SER A C 1
ATOM 1416 O O . SER A 1 176 ? 29.312 4.679 -24.217 1.00 61.03 176 SER A O 1
ATOM 1418 N N . LYS A 1 177 ? 30.139 3.575 -22.456 1.00 59.66 177 LYS A N 1
ATOM 1419 C CA . LYS A 1 177 ? 31.477 4.191 -22.522 1.00 59.66 177 LYS A CA 1
ATOM 1420 C C . LYS A 1 177 ? 32.439 3.415 -23.426 1.00 59.66 177 LYS A C 1
ATOM 1422 O O . LYS A 1 177 ? 33.516 3.924 -23.713 1.00 59.66 177 LYS A O 1
ATOM 1427 N N . PHE A 1 178 ? 32.074 2.195 -23.825 1.00 51.62 178 PHE A N 1
ATOM 1428 C CA . PHE A 1 178 ? 32.894 1.298 -24.646 1.00 51.62 178 PHE A CA 1
ATOM 1429 C C . PHE A 1 178 ? 32.341 1.095 -26.069 1.00 51.62 178 PHE A C 1
ATOM 1431 O O . PHE A 1 178 ? 32.922 0.324 -26.831 1.00 51.62 178 PHE A O 1
ATOM 1438 N N . LEU A 1 179 ? 31.228 1.753 -26.410 1.00 45.91 179 LEU A N 1
ATOM 1439 C CA . LEU A 1 179 ? 30.599 1.786 -27.737 1.00 45.91 179 LEU A CA 1
ATOM 1440 C C . LEU A 1 179 ? 30.659 3.213 -28.280 1.00 45.91 179 LEU A C 1
ATOM 1442 O O . LEU A 1 179 ? 30.866 3.353 -29.502 1.00 45.91 179 LEU A O 1
#

Sequence (179 aa):
LLKPEKREELARELRNYPHALVAVTAKEITEDMTRKVSLNETEARAMASAIQTVVEKVGFENVSRIMVDSPDPTTSKFKARLRKYYDADSKVHCEHKADVNHVEVGAASILAKVLRDDEVRKIKKIFGEDFGTGYSHDAATIAFLKKHLKDERLHEFVRWKWSTAKKLKVTQLELSKFL

Secondary structure (DSSP, 8-state):
---HHHHHHHHHHHTTS--------HHHHHHHHHTT--HHHHHHHHHHHHHHHHHHHH-GGG---EEEE--SSSHHHHHHHHTTTS---TTEEEETTHHHH-HHHHHHHHHHHHHHHHHHHHHHHHHTS--TT--TT-HHHHHHHHHTTT-TTHHHH--TTSHHHHHHHHHHHHHTT--

Foldseek 3Di:
DDDLVVLVVLLVVLVVDQWDEFDDWLLNLLVCVVVVNDPLLVVLQRVLVRVVRSCVVQPVVPQQAAEAAHPDPDQVVSLVSNCVRHVCPPRYGYDHPCLVVPVVNVSNVSNNVNVVVVVLVVVCVVVVHPQDDCDLPDPSVLVVCLVCVVPPVVSGHHNCVDPSNVVSVVVVVVVVVVD